Protein 6ZPP (pdb70)

Nearest PDB structures (foldseek):
  6zpp-assembly1_A  TM=1.007E+00  e=5.317E-21  Drechmeria coniospora
  8v2d-assembly1_y  TM=3.160E-01  e=5.526E+00  synthetic construct
  8fe1-assembly1_A  TM=3.479E-01  e=6.085E+00  Danio rerio

Radius of gyration: 16.47 Å; Cα contacts (8 Å, |Δi|>4): 152; chains: 1; bounding box: 37×31×48 Å

Foldseek 3Di:
DVLLVQLLVLLLVLLVLLVLLCCLQPNPVVSLVSLVVSLVSLVSNLVSLVPDDDADDPVSLNNCVSCVSLLCRLVSNLVSCVVCLLVQLVDVCSLVSVLVSVVSSLVSLLSSLCSQLVDPNNVVCNVVSVVSSVSSNVSVVSSVVSNVVSVVSD

Solvent-accessible surface area: 8496 Å² total

Sequence (154 aa):
DDDILLAINQSSLLRLVDSRAALVSSQVRHGAGSLADDSSYHELIFSLRGAVRAVDDVWRPLPKDAPRIVESLRPFQKIPASLRSALKERLDAIAERPGGCQAVDDNNRQLGLDFDRLYWEIASSSSSFSAIHETVSSQQKQFETARELTDEFSSRCLRRA

Structure (mmCIF, N/CA/C/O backbone):
data_6ZPP
#
_entry.id   6ZPP
#
_cell.length_a   44.127
_cell.length_b   31.200
_cell.length_c   59.316
_cell.angle_alpha   90.000
_cell.angle_beta   91.960
_cell.angle_gamma   90.000
#
_symmetry.space_group_name_H-M   'P 1 21 1'
#
loop_
_entity.id
_entity.type
_entity.pdbx_description
1 polymer 'virulence factor'
2 non-polymer 'CHLORIDE ION'
3 water water
#
loop_
_atom_site.group_PDB
_atom_site.id
_atom_site.type_symbol
_atom_site.label_atom_id
_atom_site.label_alt_id
_atom_site.label_comp_id
_atom_site.label_asym_id
_atom_site.label_entity_id
_atom_site.label_seq_id
_atom_site.pdbx_PDB_ins_code
_atom_site.Cartn_x
_atom_site.Cartn_y
_atom_site.Cartn_z
_atom_site.occupancy
_atom_site.B_iso_or_equiv
_atom_site.auth_seq_id
_atom_site.auth_comp_id
_atom_site.auth_asym_id
_atom_site.auth_atom_id
_atom_site.pdbx_PDB_model_num
ATOM 1 N N . ASP A 1 26 ? 22.743 -3.422 -13.054 1.00 49.22 26 ASP A N 1
ATOM 2 C CA . ASP A 1 26 ? 22.522 -4.286 -11.871 1.00 43.65 26 ASP A CA 1
ATOM 3 C C . ASP A 1 26 ? 23.700 -5.038 -11.293 1.00 45.85 26 ASP A C 1
ATOM 4 O O . ASP A 1 26 ? 23.815 -5.016 -10.082 1.00 32.40 26 ASP A O 1
ATOM 9 N N . ASP A 1 27 ? 24.556 -5.695 -12.091 1.00 46.29 27 ASP A N 1
ATOM 10 C CA A ASP A 1 27 ? 25.633 -6.475 -11.488 0.69 41.47 27 ASP A CA 1
ATOM 11 C CA B ASP A 1 27 ? 25.631 -6.479 -11.483 0.31 41.56 27 ASP A CA 1
ATOM 12 C C . ASP A 1 27 ? 26.725 -5.590 -10.895 1.00 35.27 27 ASP A C 1
ATOM 13 O O . ASP A 1 27 ? 27.318 -5.949 -9.876 1.00 27.22 27 ASP A O 1
ATOM 22 N N . ILE A 1 28 ? 27.002 -4.442 -11.517 1.00 28.85 28 ILE A N 1
ATOM 23 C CA . ILE A 1 28 ? 27.992 -3.494 -10.994 1.00 24.99 28 ILE A CA 1
ATOM 24 C C . ILE A 1 28 ? 27.542 -2.974 -9.652 1.00 22.16 28 ILE A C 1
ATOM 25 O O . ILE A 1 28 ? 28.329 -2.902 -8.699 1.00 18.72 28 ILE A O 1
ATOM 30 N N . LEU A 1 29 ? 26.285 -2.568 -9.558 1.00 24.06 29 LEU A N 1
ATOM 31 C CA . LEU A 1 29 ? 25.734 -2.026 -8.324 1.00 22.37 29 LEU A CA 1
ATOM 32 C C . LEU A 1 29 ? 25.659 -3.086 -7.246 1.00 23.82 29 LEU A C 1
ATOM 33 O O . LEU A 1 29 ? 25.998 -2.808 -6.088 1.00 20.25 29 LEU A O 1
ATOM 38 N N . LEU A 1 30 ? 25.314 -4.316 -7.604 1.00 23.09 30 LEU A N 1
ATOM 39 C CA . LEU A 1 30 ? 25.280 -5.420 -6.650 1.00 22.54 30 LEU A CA 1
ATOM 40 C C . LEU A 1 30 ? 26.659 -5.664 -6.086 1.00 19.15 30 LEU A C 1
ATOM 41 O O . LEU A 1 30 ? 26.815 -5.773 -4.860 1.00 20.85 30 LEU A O 1
ATOM 46 N N . ALA A 1 31 ? 27.673 -5.652 -6.931 1.00 19.16 31 ALA A N 1
ATOM 47 C CA . ALA A 1 31 ? 29.039 -5.881 -6.459 1.00 19.91 31 ALA A CA 1
ATOM 48 C C . ALA A 1 31 ? 29.473 -4.789 -5.504 1.00 22.08 31 ALA A C 1
ATOM 49 O O . ALA A 1 31 ? 30.110 -5.059 -4.491 1.00 19.82 31 ALA A O 1
ATOM 51 N N . ILE A 1 32 ? 29.123 -3.559 -5.798 1.00 16.10 32 ILE A N 1
ATOM 52 C CA . ILE A 1 32 ? 29.431 -2.477 -4.887 1.00 13.42 32 ILE A CA 1
ATOM 53 C C . ILE A 1 32 ? 28.753 -2.687 -3.554 1.00 11.77 32 ILE A C 1
ATOM 54 O O . ILE A 1 32 ? 29.409 -2.693 -2.495 1.00 15.07 32 ILE A O 1
ATOM 59 N N . ASN A 1 33 ? 27.451 -2.889 -3.545 1.00 15.26 33 ASN A N 1
ATOM 60 C CA . ASN A 1 33 ? 26.801 -2.931 -2.238 1.00 12.86 33 ASN A CA 1
ATOM 61 C C . ASN A 1 33 ? 27.165 -4.188 -1.481 1.00 13.71 33 ASN A C 1
ATOM 62 O O . ASN A 1 33 ? 27.239 -4.149 -0.250 1.00 13.63 33 ASN A O 1
ATOM 67 N N . GLN A 1 34 ? 27.302 -5.340 -2.159 1.00 15.01 34 GLN A N 1
ATOM 68 C CA . GLN A 1 34 ? 27.754 -6.533 -1.416 1.00 11.77 34 GLN A CA 1
ATOM 69 C C . GLN A 1 34 ? 29.126 -6.265 -0.836 1.00 14.82 34 GLN A C 1
ATOM 70 O O . GLN A 1 34 ? 29.392 -6.733 0.259 1.00 16.04 34 GLN A O 1
ATOM 76 N N . SER A 1 35 ? 30.002 -5.542 -1.549 1.00 13.94 35 SER A N 1
ATOM 77 C CA A SER A 1 35 ? 31.347 -5.299 -0.991 0.66 11.87 35 SER A CA 1
ATOM 78 C CA B SER A 1 35 ? 31.339 -5.299 -0.982 0.34 12.01 35 SER A CA 1
ATOM 79 C C . SER A 1 35 ? 31.248 -4.439 0.249 1.00 14.14 35 SER A C 1
ATOM 80 O O . SER A 1 35 ? 32.009 -4.640 1.226 1.00 14.82 35 SER A O 1
ATOM 85 N N . LEU A 1 36 ? 30.344 -3.450 0.239 1.00 13.76 36 LEU A N 1
ATOM 86 C CA A LEU A 1 36 ? 30.181 -2.600 1.420 0.94 11.73 36 LEU A CA 1
ATOM 87 C CA B LEU A 1 36 ? 30.153 -2.597 1.406 0.06 12.19 36 LEU A CA 1
ATOM 88 C C . LEU A 1 36 ? 29.565 -3.388 2.567 1.00 15.70 36 LEU A C 1
ATOM 89 O O . LEU A 1 36 ? 29.916 -3.146 3.745 1.00 14.15 36 LEU A O 1
ATOM 98 N N . ARG A 1 37 ? 28.634 -4.340 2.261 1.00 14.06 37 ARG A N 1
ATOM 99 C CA . ARG A 1 37 ? 28.103 -5.137 3.349 1.00 12.90 37 ARG A CA 1
ATOM 100 C C . ARG A 1 37 ? 29.179 -6.022 3.917 1.00 15.60 37 ARG A C 1
ATOM 101 O O . ARG A 1 37 ? 29.174 -6.259 5.130 1.00 14.77 37 ARG A O 1
ATOM 109 N N . LEU A 1 38 ? 30.130 -6.471 3.094 1.00 13.50 38 LEU A N 1
ATOM 110 C CA . LEU A 1 38 ? 31.174 -7.381 3.581 1.00 12.86 38 LEU A CA 1
ATOM 111 C C . LEU A 1 38 ? 32.066 -6.620 4.517 1.00 16.62 38 LEU A C 1
ATOM 112 O O . LEU A 1 38 ? 32.468 -7.154 5.555 1.00 15.23 38 LEU A O 1
ATOM 117 N N . VAL A 1 39 ? 32.332 -5.350 4.200 1.00 12.95 39 VAL A N 1
ATOM 118 C CA . VAL A 1 39 ? 33.109 -4.506 5.117 1.00 12.67 39 VAL A CA 1
ATOM 119 C C . VAL A 1 39 ? 32.424 -4.464 6.488 1.00 13.79 39 VAL A C 1
ATOM 120 O O . VAL A 1 39 ? 33.070 -4.645 7.526 1.00 16.53 39 VAL A O 1
ATOM 124 N N . ASP A 1 40 ? 31.114 -4.233 6.539 1.00 14.62 40 ASP A N 1
ATOM 125 C CA . ASP A 1 40 ? 30.471 -4.165 7.850 1.00 15.14 40 ASP A CA 1
ATOM 126 C C . ASP A 1 40 ? 30.563 -5.513 8.571 1.00 14.46 40 ASP A C 1
ATOM 127 O O . ASP A 1 40 ? 30.774 -5.580 9.799 1.00 17.12 40 ASP A O 1
ATOM 132 N N . SER A 1 41 ? 30.372 -6.609 7.855 1.00 16.01 41 SER A N 1
ATOM 133 C CA . SER A 1 41 ? 30.529 -7.939 8.454 1.00 16.40 41 SER A CA 1
ATOM 134 C C . SER A 1 41 ? 31.945 -8.116 9.002 1.00 19.12 41 SER A C 1
ATOM 135 O O . SER A 1 41 ? 32.142 -8.611 10.133 1.00 18.92 41 SER A O 1
ATOM 138 N N . ARG A 1 42 ? 32.952 -7.760 8.205 1.00 17.45 42 ARG A N 1
ATOM 139 C CA . ARG A 1 42 ? 34.320 -7.971 8.692 1.00 16.36 42 ARG A CA 1
ATOM 140 C C . ARG A 1 42 ? 34.627 -7.050 9.852 1.00 18.45 42 ARG A C 1
ATOM 141 O O . ARG A 1 42 ? 35.392 -7.411 10.753 1.00 17.62 42 ARG A O 1
ATOM 149 N N . ALA A 1 43 ? 34.032 -5.850 9.877 1.00 18.15 43 ALA A N 1
ATOM 150 C CA . ALA A 1 43 ? 34.237 -4.994 11.046 1.00 15.95 43 ALA A CA 1
ATOM 151 C C . ALA A 1 43 ? 33.649 -5.618 12.298 1.00 16.73 43 ALA A C 1
ATOM 152 O O . ALA A 1 43 ? 34.254 -5.544 13.375 1.00 17.93 43 ALA A O 1
ATOM 154 N N . ALA A 1 44 ? 32.478 -6.226 12.212 1.00 18.76 44 ALA A N 1
ATOM 155 C CA . ALA A 1 44 ? 31.896 -6.867 13.393 1.00 20.31 44 ALA A CA 1
ATOM 156 C C . ALA A 1 44 ? 32.752 -8.015 13.867 1.00 22.42 44 ALA A C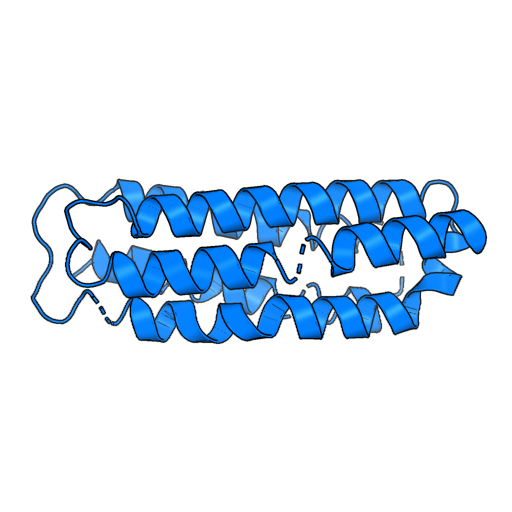 1
ATOM 157 O O . ALA A 1 44 ? 32.851 -8.269 15.065 1.00 24.55 44 ALA A O 1
ATOM 167 N N . LEU A 1 46 ? 36.007 -8.134 13.506 1.00 19.54 46 LEU A N 1
ATOM 168 C CA . LEU A 1 46 ? 37.167 -7.541 14.182 1.00 18.19 46 LEU A CA 1
ATOM 169 C C . LEU A 1 46 ? 36.815 -7.136 15.613 1.00 19.21 46 LEU A C 1
ATOM 170 O O . LEU A 1 46 ? 37.581 -7.390 16.548 1.00 21.69 46 LEU A O 1
ATOM 175 N N . VAL A 1 47 ? 35.670 -6.484 15.808 1.00 21.29 47 VAL A N 1
ATOM 176 C CA . VAL A 1 47 ? 35.296 -6.032 17.141 1.00 23.22 47 VAL A CA 1
ATOM 177 C C . VAL A 1 47 ? 35.143 -7.235 18.068 1.00 21.27 47 VAL A C 1
ATOM 178 O O . VAL A 1 47 ? 35.601 -7.238 19.227 1.00 24.86 47 VAL A O 1
ATOM 182 N N . SER A 1 48 ? 34.576 -8.316 17.544 1.00 26.03 48 SER A N 1
ATOM 183 C CA A SER A 1 48 ? 34.435 -9.537 18.325 0.41 30.89 48 SER A CA 1
ATOM 184 C CA B SER A 1 48 ? 34.432 -9.529 18.334 0.59 30.86 48 SER A CA 1
ATOM 185 C C . SER A 1 48 ? 35.796 -10.109 18.694 1.00 26.77 48 SER A C 1
ATOM 186 O O . SER A 1 48 ? 36.019 -10.526 19.843 1.00 33.02 48 SER A O 1
ATOM 191 N N . GLN A 1 49 ? 36.724 -10.118 17.741 1.00 30.76 49 GLN A N 1
ATOM 192 C CA . GLN A 1 49 ? 38.054 -10.664 17.984 1.00 28.48 49 GLN A CA 1
ATOM 193 C C . GLN A 1 49 ? 38.772 -9.873 19.063 1.00 31.22 49 GLN A C 1
ATOM 194 O O . GLN A 1 49 ? 39.417 -10.456 19.952 1.00 29.04 49 GLN A O 1
ATOM 200 N N . VAL A 1 50 ? 38.659 -8.542 19.020 1.00 25.94 50 VAL A N 1
ATOM 201 C CA . VAL A 1 50 ? 39.248 -7.709 20.062 1.00 31.51 50 VAL A CA 1
ATOM 202 C C . VAL A 1 50 ? 38.663 -8.071 21.422 1.00 25.55 50 VAL A C 1
ATOM 203 O O . VAL A 1 50 ? 39.400 -8.301 22.398 1.00 31.71 50 VAL A O 1
ATOM 207 N N . ARG A 1 51 ? 37.330 -8.148 21.506 1.00 32.49 51 ARG A N 1
ATOM 208 C CA . ARG A 1 51 ? 36.685 -8.429 22.792 1.00 43.47 51 ARG A CA 1
ATOM 209 C C . ARG A 1 51 ? 36.960 -9.849 23.272 1.00 40.99 51 ARG A C 1
ATOM 210 O O . ARG A 1 51 ? 37.337 -10.062 24.436 1.00 46.42 51 ARG A O 1
ATOM 218 N N . HIS A 1 52 ? 36.711 -10.840 22.410 1.00 47.09 52 HIS A N 1
ATOM 219 C CA . HIS A 1 52 ? 36.606 -12.240 22.822 1.00 41.41 52 HIS A CA 1
ATOM 220 C C . HIS A 1 52 ? 37.780 -13.103 22.389 1.00 41.74 52 HIS A C 1
ATOM 221 O O . HIS A 1 52 ? 37.858 -14.262 22.815 1.00 52.76 52 HIS A O 1
ATOM 228 N N . GLY A 1 53 ? 38.661 -12.600 21.530 1.00 42.32 53 GLY A N 1
ATOM 229 C CA . GLY A 1 53 ? 39.753 -13.423 21.043 1.00 46.61 53 GLY A CA 1
ATOM 230 C C . GLY A 1 53 ? 40.689 -13.814 22.175 1.00 50.14 53 GLY A C 1
ATOM 231 O O . GLY A 1 53 ? 40.898 -13.054 23.117 1.00 46.24 53 GLY A O 1
ATOM 232 N N . ALA A 1 54 ? 41.228 -15.031 22.093 1.00 56.01 54 ALA A N 1
ATOM 233 C CA . ALA A 1 54 ? 42.309 -15.449 22.982 1.00 55.91 54 ALA A CA 1
ATOM 234 C C . ALA A 1 54 ? 43.546 -14.595 22.693 1.00 46.98 54 ALA A C 1
ATOM 235 O O . ALA A 1 54 ? 43.889 -14.370 21.538 1.00 56.69 54 ALA A O 1
ATOM 237 N N . GLY A 1 59 ? 47.512 -10.948 16.348 1.00 42.54 59 GLY A N 1
ATOM 238 C CA . GLY A 1 59 ? 47.915 -12.252 15.819 1.00 60.32 59 GLY A CA 1
ATOM 239 C C . GLY A 1 59 ? 46.775 -12.869 15.017 1.00 50.89 59 GLY A C 1
ATOM 240 O O . GLY A 1 59 ? 46.627 -12.681 13.789 1.00 37.13 59 GLY A O 1
ATOM 241 N N . SER A 1 60 ? 45.919 -13.605 15.717 1.00 51.00 60 SER A N 1
ATOM 242 C CA . SER A 1 60 ? 44.566 -13.776 15.199 1.00 40.71 60 SER A CA 1
ATOM 243 C C . SER A 1 60 ? 43.872 -12.414 15.115 1.00 37.65 60 SER A C 1
ATOM 244 O O . SER A 1 60 ? 43.040 -12.159 14.216 1.00 36.77 60 SER A O 1
ATOM 247 N N . LEU A 1 61 ? 44.239 -11.515 16.024 1.00 34.30 61 LEU A N 1
ATOM 248 C CA . LEU A 1 61 ? 43.743 -10.146 15.984 1.00 30.19 61 LEU A CA 1
ATOM 249 C C . LEU A 1 61 ? 44.278 -9.407 14.773 1.00 29.51 61 LEU A C 1
ATOM 250 O O . LEU A 1 61 ? 43.518 -8.704 14.092 1.00 28.61 61 LEU A O 1
ATOM 255 N N . ALA A 1 62 ? 45.569 -9.551 14.477 1.00 24.79 62 ALA A N 1
ATOM 256 C CA . ALA A 1 62 ? 46.096 -8.853 13.316 1.00 23.21 62 ALA A CA 1
ATOM 257 C C . ALA A 1 62 ? 45.452 -9.391 12.048 1.00 21.98 62 ALA A C 1
ATOM 258 O O . ALA A 1 62 ? 45.156 -8.618 11.122 1.00 21.72 62 ALA A O 1
ATOM 260 N N . ASP A 1 63 ? 45.215 -10.706 11.999 1.00 23.98 63 ASP A N 1
ATOM 261 C CA A ASP A 1 63 ? 44.530 -11.256 10.827 0.62 22.89 63 ASP A CA 1
ATOM 262 C CA B ASP A 1 63 ? 44.490 -11.318 10.878 0.38 23.09 63 ASP A CA 1
ATOM 263 C C . ASP A 1 63 ? 43.177 -10.596 10.630 1.00 24.34 63 ASP A C 1
ATOM 264 O O . ASP A 1 63 ? 42.799 -10.281 9.487 1.00 23.04 63 ASP A O 1
ATOM 273 N N . SER A 1 64 ? 42.433 -10.354 11.712 1.00 19.00 64 SER A N 1
ATOM 274 C CA A SER A 1 64 ? 41.100 -9.787 11.547 0.39 19.71 64 SER A CA 1
ATOM 275 C CA B SER A 1 64 ? 41.104 -9.772 11.585 0.61 19.65 64 SER A CA 1
ATOM 276 C C . SER A 1 64 ? 41.176 -8.351 11.036 1.00 18.08 64 SER A C 1
ATOM 277 O O . SER A 1 64 ? 40.358 -7.949 10.222 1.00 16.59 64 SER A O 1
ATOM 282 N N . TYR A 1 65 ? 42.149 -7.576 11.471 1.00 17.14 65 TYR A N 1
ATOM 283 C CA . TYR A 1 65 ? 42.347 -6.249 10.903 1.00 13.24 65 TYR A CA 1
ATOM 284 C C . TYR A 1 65 ? 42.697 -6.368 9.441 1.00 15.38 65 TYR A 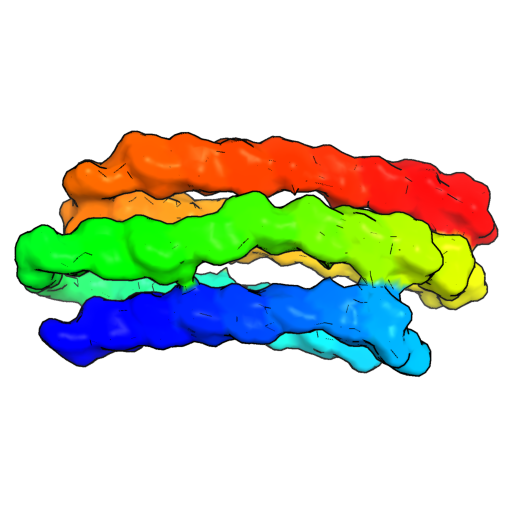C 1
ATOM 285 O O . TYR A 1 65 ? 42.154 -5.632 8.620 1.00 14.91 65 TYR A O 1
ATOM 294 N N . HIS A 1 66 ? 43.597 -7.302 9.095 1.00 19.32 66 HIS A N 1
ATOM 295 C CA . HIS A 1 66 ? 43.997 -7.450 7.688 1.00 18.09 66 HIS A CA 1
ATOM 296 C C . HIS A 1 66 ? 42.832 -7.805 6.798 1.00 19.73 66 HIS A C 1
ATOM 297 O O . HIS A 1 66 ? 42.689 -7.220 5.721 1.00 17.47 66 HIS A O 1
ATOM 304 N N . GLU A 1 67 ? 41.978 -8.734 7.237 1.00 15.79 67 GLU A N 1
ATOM 305 C CA . GLU A 1 67 ? 40.819 -9.081 6.422 1.00 16.57 67 GLU A CA 1
ATOM 306 C C . GLU A 1 67 ? 39.892 -7.880 6.257 1.00 14.47 67 GLU A C 1
ATOM 307 O O . GLU A 1 67 ? 39.259 -7.703 5.197 1.00 16.63 67 GLU A O 1
ATOM 313 N N . LEU A 1 68 ? 39.709 -7.076 7.297 1.00 14.04 68 LEU A N 1
ATOM 314 C CA . LEU A 1 68 ? 38.888 -5.873 7.129 1.00 11.39 68 LEU A CA 1
ATOM 315 C C . LEU A 1 68 ? 39.536 -4.951 6.110 1.00 12.55 68 LEU A C 1
ATOM 316 O O . LEU A 1 68 ? 38.859 -4.414 5.220 1.00 13.26 68 LEU A O 1
ATOM 321 N N . ILE A 1 69 ? 40.854 -4.728 6.223 1.00 15.16 69 ILE A N 1
ATOM 322 C CA . ILE A 1 69 ? 41.568 -3.886 5.272 1.00 16.23 69 ILE A CA 1
ATOM 323 C C . ILE A 1 69 ? 41.335 -4.367 3.841 1.00 14.30 69 ILE A C 1
ATOM 324 O O . ILE A 1 69 ? 41.112 -3.539 2.931 1.00 13.27 69 ILE A O 1
ATOM 329 N N . PHE A 1 70 ? 41.443 -5.692 3.606 1.00 13.34 70 PHE A N 1
ATOM 330 C CA . PHE A 1 70 ? 41.294 -6.156 2.230 1.00 12.44 70 PHE A CA 1
ATOM 331 C C . PHE A 1 70 ? 39.848 -6.168 1.806 1.00 14.02 70 PHE A C 1
ATOM 332 O O . PHE A 1 70 ? 39.644 -6.029 0.598 1.00 14.10 70 PHE A O 1
ATOM 340 N N . SER A 1 71 ? 38.873 -6.212 2.726 1.00 12.43 71 SER A N 1
ATOM 341 C CA . SER A 1 71 ? 37.500 -5.995 2.265 1.00 10.77 71 SER A CA 1
ATOM 342 C C . SER A 1 71 ? 37.322 -4.564 1.820 1.00 13.50 71 SER A C 1
ATOM 343 O O . SER A 1 71 ? 36.578 -4.301 0.844 1.00 12.46 71 SER A O 1
ATOM 346 N N . LEU A 1 72 ? 37.940 -3.607 2.501 1.00 14.26 72 LEU A N 1
ATOM 347 C CA . LEU A 1 72 ? 37.860 -2.206 2.059 1.00 10.99 72 LEU A CA 1
ATOM 348 C C . LEU A 1 72 ? 38.467 -2.068 0.669 1.00 11.93 72 LEU A C 1
ATOM 349 O O . LEU A 1 72 ? 37.907 -1.361 -0.203 1.00 14.25 72 LEU A O 1
ATOM 354 N N . ARG A 1 73 ? 39.634 -2.683 0.437 1.00 14.05 73 ARG A N 1
ATOM 355 C CA . ARG A 1 73 ? 40.281 -2.613 -0.855 1.00 12.76 73 ARG A CA 1
ATOM 356 C C . ARG A 1 73 ? 39.424 -3.224 -1.928 1.00 15.52 73 ARG A C 1
ATOM 357 O O . ARG A 1 73 ? 39.405 -2.726 -3.053 1.00 14.72 73 ARG A O 1
ATOM 365 N N . GLY A 1 74 ? 38.703 -4.298 -1.612 1.00 13.31 74 GLY A N 1
ATOM 366 C CA . GLY A 1 74 ? 37.865 -4.910 -2.643 1.00 11.86 74 GLY A CA 1
ATOM 367 C C . GLY A 1 74 ? 36.679 -4.000 -2.929 1.00 15.12 74 GLY A C 1
ATOM 368 O O . GLY A 1 74 ? 36.215 -3.971 -4.069 1.00 15.80 74 GLY A O 1
ATOM 369 N N . ALA A 1 75 ? 36.185 -3.274 -1.932 1.00 15.18 75 ALA A N 1
ATOM 370 C CA . ALA A 1 75 ? 35.096 -2.308 -2.194 1.00 10.93 75 ALA A CA 1
ATOM 371 C C . ALA A 1 75 ? 35.561 -1.174 -3.081 1.00 14.02 75 ALA A C 1
ATOM 372 O O . ALA A 1 75 ? 34.839 -0.715 -3.982 1.00 15.83 75 ALA A O 1
ATOM 374 N N . VAL A 1 76 ? 36.791 -0.685 -2.878 1.00 14.33 76 VAL A N 1
ATOM 375 C CA . VAL A 1 76 ? 37.357 0.333 -3.759 1.00 12.56 76 VAL A CA 1
ATOM 376 C C . VAL A 1 76 ? 37.372 -0.174 -5.191 1.00 12.58 76 VAL A C 1
ATOM 377 O O . VAL A 1 76 ? 37.050 0.573 -6.113 1.00 15.59 76 VAL A O 1
ATOM 381 N N . ARG A 1 77 ? 37.802 -1.437 -5.394 1.00 16.59 77 ARG A N 1
ATOM 382 C CA . ARG A 1 77 ? 37.873 -2.011 -6.738 1.00 18.97 77 ARG A CA 1
ATOM 383 C C . ARG A 1 77 ? 36.496 -2.040 -7.343 1.00 18.54 77 ARG A C 1
ATOM 384 O O . ARG A 1 77 ? 36.334 -1.699 -8.522 1.00 20.30 77 ARG A O 1
ATOM 392 N N . ALA A 1 78 ? 35.486 -2.340 -6.530 1.00 16.32 78 ALA A N 1
ATOM 393 C CA . ALA A 1 78 ? 34.137 -2.469 -7.098 1.00 16.15 78 ALA A CA 1
ATOM 394 C C . ALA A 1 78 ? 33.596 -1.096 -7.480 1.00 15.30 78 ALA A C 1
ATOM 395 O O . ALA A 1 78 ? 32.971 -0.924 -8.552 1.00 16.41 78 ALA A O 1
ATOM 397 N N . VAL A 1 79 ? 33.828 -0.095 -6.648 1.00 13.58 79 VAL A N 1
ATOM 398 C CA . VAL A 1 79 ? 33.446 1.278 -6.986 1.00 14.05 79 VAL A CA 1
ATOM 399 C C . VAL A 1 79 ? 34.137 1.706 -8.265 1.00 16.45 79 VAL A C 1
ATOM 400 O O . VAL A 1 79 ? 33.565 2.406 -9.105 1.00 21.03 79 VAL A O 1
ATOM 404 N N . ASP A 1 80 ? 35.412 1.351 -8.417 1.00 17.44 80 ASP A N 1
ATOM 405 C CA . ASP A 1 80 ? 36.153 1.821 -9.566 1.00 20.25 80 ASP A CA 1
ATOM 406 C C . ASP A 1 80 ? 35.746 1.102 -10.817 1.00 22.42 80 ASP A C 1
ATOM 407 O O . ASP A 1 80 ? 36.131 1.541 -11.898 1.00 29.29 80 ASP A O 1
ATOM 412 N N . ASP A 1 81 ? 34.957 0.040 -10.703 1.00 21.80 81 ASP A N 1
ATOM 413 C CA . ASP A 1 81 ? 34.577 -0.732 -11.885 1.00 24.32 81 ASP A CA 1
ATOM 414 C C . ASP A 1 81 ? 33.398 -0.108 -12.590 1.00 23.95 81 ASP A C 1
ATOM 415 O O . ASP A 1 81 ? 33.017 -0.580 -13.669 1.00 33.69 81 ASP A O 1
ATOM 420 N N . VAL A 1 82 ? 32.800 0.937 -12.036 1.00 23.55 82 VAL A N 1
ATOM 421 C CA . VAL A 1 82 ? 31.729 1.615 -12.773 1.00 24.83 82 VAL A CA 1
ATOM 422 C C . VAL A 1 82 ? 32.261 2.182 -14.082 1.00 44.36 82 VAL A C 1
ATOM 423 O O . VAL A 1 82 ? 33.256 2.922 -14.104 1.00 51.26 82 VAL A O 1
ATOM 427 N N . TRP A 1 83 ? 31.595 1.830 -15.191 1.00 54.82 83 TRP A N 1
ATOM 428 C CA . TRP A 1 83 ? 32.015 2.217 -16.534 1.00 56.97 83 TRP A CA 1
ATOM 429 C C . TRP A 1 83 ? 30.860 2.761 -17.369 1.00 57.15 83 TRP A C 1
ATOM 430 O O . TRP A 1 83 ? 31.023 2.955 -18.581 1.00 59.77 83 TRP A O 1
ATOM 441 N N . ARG A 1 84 ? 29.711 3.015 -16.750 1.00 53.98 84 ARG A N 1
ATOM 442 C CA . ARG A 1 84 ? 28.418 3.201 -17.388 1.00 59.91 84 ARG A CA 1
ATOM 443 C C . ARG A 1 84 ? 27.482 3.765 -16.333 1.00 55.68 84 ARG A C 1
ATOM 444 O O . ARG A 1 84 ? 27.568 3.341 -15.180 1.00 53.52 84 ARG A O 1
ATOM 452 N N . PRO A 1 85 ? 26.596 4.706 -16.654 1.00 50.17 85 PRO A N 1
ATOM 453 C CA . PRO A 1 85 ? 25.723 5.270 -15.615 1.00 49.64 85 PRO A CA 1
ATOM 454 C C . PRO A 1 85 ? 24.904 4.192 -14.918 1.00 47.33 85 PRO A C 1
ATOM 455 O O . PRO A 1 85 ? 24.518 3.182 -15.513 1.00 52.33 85 PRO A O 1
ATOM 459 N N . LEU A 1 86 ? 24.688 4.391 -13.661 1.00 45.24 86 LEU A N 1
ATOM 460 C CA . LEU A 1 86 ? 23.910 3.449 -12.882 1.00 44.65 86 LEU A CA 1
ATOM 461 C C . LEU A 1 86 ? 22.466 3.933 -12.779 1.00 46.38 86 LEU A C 1
ATOM 462 O O . LEU A 1 86 ? 22.172 5.098 -13.044 1.00 44.00 86 LEU A O 1
ATOM 467 N N . PRO A 1 87 ? 21.521 3.079 -12.401 1.00 42.61 87 PRO A N 1
ATOM 468 C CA . PRO A 1 87 ? 20.119 3.524 -12.346 1.00 41.38 87 PRO A CA 1
ATOM 469 C C . PRO A 1 87 ? 19.932 4.526 -11.225 1.00 42.59 87 PRO A C 1
ATOM 470 O O . PRO A 1 87 ? 20.767 4.646 -10.324 1.00 35.40 87 PRO A O 1
ATOM 474 N N . LYS A 1 88 ? 18.785 5.195 -11.252 1.00 41.27 88 LYS A N 1
ATOM 475 C CA . LYS A 1 88 ? 18.451 6.292 -10.347 1.00 53.17 88 LYS A CA 1
ATOM 476 C C . LYS A 1 88 ? 18.291 5.852 -8.908 1.00 40.52 88 LYS A C 1
ATOM 477 O O . LYS A 1 88 ? 18.231 6.709 -8.029 1.00 46.31 88 LYS A O 1
ATOM 483 N N . ASP A 1 89 ? 18.215 4.558 -8.618 1.00 38.46 89 ASP A N 1
ATOM 484 C CA . ASP A 1 89 ? 18.124 4.165 -7.226 1.00 36.38 89 ASP A CA 1
ATOM 485 C C . ASP A 1 89 ? 19.493 3.863 -6.651 1.00 31.52 89 ASP A C 1
ATOM 486 O O . ASP A 1 89 ? 19.585 3.550 -5.456 1.00 29.37 89 ASP A O 1
ATOM 491 N N . ALA A 1 90 ? 20.547 3.926 -7.468 1.00 29.91 90 ALA A N 1
ATOM 492 C CA . ALA A 1 90 ? 21.867 3.560 -6.927 1.00 25.48 90 ALA A CA 1
ATOM 493 C C . ALA A 1 90 ? 22.301 4.441 -5.782 1.00 26.31 90 ALA A C 1
ATOM 494 O O . ALA A 1 90 ? 22.829 3.895 -4.786 1.00 24.45 90 ALA A O 1
ATOM 496 N N . PRO A 1 91 ? 22.199 5.759 -5.852 1.00 26.85 91 PRO A N 1
ATOM 497 C CA . PRO A 1 91 ? 22.792 6.528 -4.754 1.00 28.86 91 PRO A CA 1
ATOM 498 C C . PRO A 1 91 ? 22.062 6.286 -3.448 1.00 31.41 91 PRO A C 1
ATOM 499 O O . PRO A 1 91 ? 22.723 6.141 -2.418 1.00 27.64 91 PRO A O 1
ATOM 511 N N . ARG A 1 93 ? 20.700 3.391 -2.481 1.00 23.00 93 ARG A N 1
ATOM 512 C CA . ARG A 1 93 ? 21.111 2.073 -2.026 1.00 19.37 93 ARG A CA 1
ATOM 513 C C . ARG A 1 93 ? 22.522 2.153 -1.472 1.00 19.38 93 ARG A C 1
ATOM 514 O O . ARG A 1 93 ? 22.826 1.446 -0.488 1.00 15.74 93 ARG A O 1
ATOM 522 N N . ILE A 1 94 ? 23.383 2.946 -2.117 1.00 14.73 94 ILE A N 1
ATOM 523 C CA . ILE A 1 94 ? 24.762 3.104 -1.597 1.00 14.05 94 ILE A CA 1
ATOM 524 C C . ILE A 1 94 ? 24.707 3.759 -0.221 1.00 17.19 94 ILE A C 1
ATOM 525 O O . ILE A 1 94 ? 25.440 3.357 0.697 1.00 13.89 94 ILE A O 1
ATOM 530 N N . VAL A 1 95 ? 23.908 4.826 -0.067 1.00 13.65 95 VAL A N 1
ATOM 531 C CA . VAL A 1 95 ? 23.773 5.497 1.237 1.00 12.26 95 VAL A CA 1
ATOM 532 C C . VAL A 1 95 ? 23.348 4.514 2.303 1.00 14.97 95 VAL A C 1
ATOM 533 O O . VAL A 1 95 ? 23.931 4.486 3.402 1.00 15.21 95 VAL A O 1
ATOM 537 N N . GLU A 1 96 ? 22.344 3.683 2.028 1.00 15.28 96 GLU A N 1
ATOM 538 C CA . GLU A 1 96 ? 21.930 2.664 2.991 1.00 14.16 96 GLU A CA 1
ATOM 539 C C . GLU A 1 96 ? 23.078 1.714 3.341 1.00 14.75 96 GLU A C 1
ATOM 540 O O . GLU A 1 96 ? 23.237 1.350 4.508 1.00 15.03 96 GLU A O 1
ATOM 546 N N . 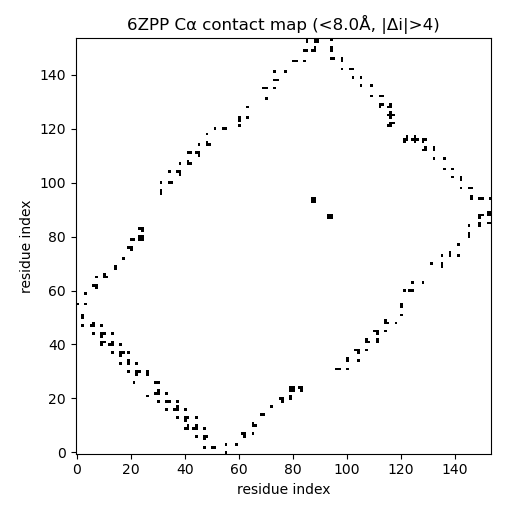SER A 1 97 ? 23.875 1.282 2.373 1.00 12.97 97 SER A N 1
ATOM 547 C CA . SER A 1 97 ? 25.001 0.347 2.652 1.00 13.89 97 SER A CA 1
ATOM 548 C C . SER A 1 97 ? 26.140 1.030 3.383 1.00 13.89 97 SER A C 1
ATOM 549 O O . SER A 1 97 ? 26.861 0.328 4.116 1.00 16.44 97 SER A O 1
ATOM 552 N N . LEU A 1 98 ? 26.255 2.345 3.236 1.00 13.65 98 LEU A N 1
ATOM 553 C CA . LEU A 1 98 ? 27.320 3.073 3.964 1.00 13.22 98 LEU A CA 1
ATOM 554 C C . LEU A 1 98 ? 26.903 3.366 5.410 1.00 17.70 98 LEU A C 1
ATOM 555 O O . LEU A 1 98 ? 27.758 3.588 6.290 1.00 16.05 98 LEU A O 1
ATOM 560 N N . ARG A 1 99 ? 25.618 3.370 5.731 1.00 17.49 99 ARG A N 1
ATOM 561 C CA . ARG A 1 99 ? 25.149 3.870 7.014 1.00 15.35 99 ARG A CA 1
ATOM 562 C C . ARG A 1 99 ? 25.775 3.141 8.194 1.00 20.39 99 ARG A C 1
ATOM 563 O O . ARG A 1 99 ? 26.120 3.810 9.191 1.00 17.91 99 ARG A O 1
ATOM 571 N N . PRO A 1 100 ? 25.945 1.820 8.161 1.00 17.26 100 PRO A N 1
ATOM 572 C CA . PRO A 1 100 ? 26.457 1.116 9.337 1.00 17.22 100 PRO A CA 1
ATOM 573 C C . PRO A 1 100 ? 27.888 1.483 9.641 1.00 16.45 100 PRO A C 1
ATOM 574 O O . PRO A 1 100 ? 28.341 1.259 10.762 1.00 18.29 100 PRO A O 1
ATOM 578 N N . PHE A 1 101 ? 28.608 2.013 8.667 1.00 15.33 101 PHE A N 1
ATOM 579 C CA . PHE A 1 101 ? 30.010 2.360 8.886 1.00 13.47 101 PHE A CA 1
ATOM 580 C C . PHE A 1 101 ? 30.100 3.390 9.970 1.00 18.69 101 PHE A C 1
ATOM 581 O O . PHE A 1 101 ? 31.092 3.436 10.707 1.00 17.69 101 PHE A O 1
ATOM 589 N N . GLN A 1 102 ? 29.116 4.266 10.096 1.00 17.27 102 GLN A N 1
ATOM 590 C CA . GLN A 1 102 ? 29.251 5.348 11.073 1.00 18.20 102 GLN A CA 1
ATOM 591 C C . GLN A 1 102 ? 29.408 4.852 12.490 1.00 23.82 102 GLN A C 1
ATOM 592 O O . GLN A 1 102 ? 30.012 5.544 13.300 1.00 26.36 102 GLN A O 1
ATOM 598 N N . LYS A 1 103 ? 28.958 3.647 12.775 1.00 22.53 103 LYS A N 1
ATOM 599 C CA . LYS A 1 103 ? 28.969 3.077 14.118 1.00 22.45 103 LYS A CA 1
ATOM 600 C C . LYS A 1 103 ? 30.257 2.318 14.373 1.00 18.87 103 LYS A C 1
ATOM 601 O O . LYS A 1 103 ? 30.577 2.019 15.536 1.00 19.94 103 LYS A O 1
ATOM 607 N N . ILE A 1 104 ? 31.066 2.070 13.337 1.00 15.41 104 ILE A N 1
ATOM 608 C CA . ILE A 1 104 ? 32.296 1.256 13.528 1.00 17.02 104 ILE A CA 1
ATOM 609 C C . ILE A 1 104 ? 33.308 1.872 14.483 1.00 16.58 104 ILE A C 1
ATOM 610 O O . ILE A 1 104 ? 33.772 1.157 15.379 1.00 17.40 104 ILE A O 1
ATOM 615 N N . PRO A 1 105 ? 33.699 3.122 14.353 1.00 16.02 105 PRO A N 1
ATOM 616 C CA . PRO A 1 105 ? 34.725 3.631 15.283 1.00 16.52 105 PRO A CA 1
ATOM 617 C C . PRO A 1 105 ? 34.305 3.467 16.727 1.00 22.30 105 PRO A C 1
ATOM 618 O O . PRO A 1 105 ? 35.150 3.098 17.552 1.00 21.28 105 PRO A O 1
ATOM 622 N N . ALA A 1 106 ? 33.043 3.763 17.084 1.00 21.28 106 ALA A N 1
ATOM 623 C CA . ALA A 1 106 ? 32.707 3.670 18.507 1.00 23.50 106 ALA A CA 1
ATOM 624 C C . ALA A 1 106 ? 32.754 2.223 18.983 1.00 23.25 106 ALA A C 1
ATOM 625 O O . ALA A 1 106 ? 33.127 1.964 20.137 1.00 25.70 106 ALA A O 1
ATOM 627 N N . SER A 1 107 ? 32.341 1.273 18.131 1.00 21.08 107 SER A N 1
ATOM 628 C CA . SER A 1 107 ? 32.363 -0.131 18.541 1.00 24.14 107 SER A CA 1
ATOM 629 C C . SER A 1 107 ? 33.787 -0.615 18.735 1.00 19.98 107 SER A C 1
ATOM 630 O O . SER A 1 107 ? 34.073 -1.301 19.720 1.00 23.48 107 SER A O 1
ATOM 633 N N . LEU A 1 108 ? 34.679 -0.265 17.828 1.00 21.20 108 LEU A N 1
ATOM 634 C CA . LEU A 1 108 ? 36.084 -0.638 17.930 1.00 17.37 108 LEU A CA 1
ATOM 635 C C . LEU A 1 108 ? 36.735 0.044 19.131 1.00 18.47 108 LEU A C 1
ATOM 636 O O . LEU A 1 108 ? 37.494 -0.595 19.862 1.00 19.65 108 LEU A O 1
ATOM 641 N N . ARG A 1 109 ? 36.473 1.338 19.315 1.00 20.03 109 ARG A N 1
ATOM 642 C CA . ARG A 1 109 ? 36.994 2.052 20.488 1.00 22.84 109 ARG A CA 1
ATOM 643 C C . ARG A 1 109 ? 36.618 1.355 21.777 1.00 27.29 109 ARG A C 1
ATOM 644 O O . ARG A 1 109 ? 37.463 1.167 22.671 1.00 25.85 109 ARG A O 1
ATOM 652 N N . SER A 1 110 ? 35.339 1.015 21.915 1.00 24.46 110 SER A N 1
ATOM 653 C CA . SER A 1 110 ? 34.849 0.377 23.128 1.00 26.22 110 SER A CA 1
ATOM 654 C C . SER A 1 110 ? 35.551 -0.949 23.380 1.00 25.47 110 SER A C 1
ATOM 655 O O . SER A 1 110 ? 35.943 -1.262 24.519 1.00 27.36 110 SER A O 1
ATOM 658 N N . ALA A 1 111 ? 35.672 -1.774 22.358 1.00 23.96 111 ALA A N 1
ATOM 659 C CA . ALA A 1 111 ? 36.343 -3.064 22.485 1.00 25.60 111 ALA A CA 1
ATOM 660 C C . ALA A 1 111 ? 37.808 -2.897 22.852 1.00 23.08 111 ALA A C 1
ATOM 661 O O . ALA A 1 111 ? 38.326 -3.590 23.752 1.00 24.42 111 ALA A O 1
ATOM 663 N N . LEU A 1 112 ? 38.485 -1.965 22.208 1.00 22.56 112 LEU A N 1
ATOM 664 C CA . LEU A 1 112 ? 39.910 -1.767 22.472 1.00 25.95 112 LEU A CA 1
ATOM 665 C C . LEU A 1 112 ? 40.138 -1.289 23.904 1.00 26.73 112 LEU A C 1
ATOM 666 O O . LEU A 1 112 ? 41.151 -1.655 24.527 1.00 27.52 112 LEU A O 1
ATOM 671 N N . LYS A 1 113 ? 39.238 -0.444 24.436 1.00 27.80 113 LYS A N 1
ATOM 672 C CA . LYS A 1 113 ? 39.338 -0.016 25.822 1.00 30.68 113 LYS A CA 1
ATOM 673 C C . LYS A 1 113 ? 39.267 -1.208 26.759 1.00 31.56 113 LYS A C 1
ATOM 674 O O . LYS A 1 113 ? 40.025 -1.273 27.737 1.00 33.43 113 LYS A O 1
ATOM 680 N N . GLU A 1 114 ? 38.412 -2.186 26.466 1.00 40.27 114 GLU A N 1
ATOM 681 C CA . GLU A 1 114 ? 38.336 -3.351 27.339 1.00 41.86 114 GLU A CA 1
ATOM 682 C C . GLU A 1 114 ? 39.625 -4.147 27.367 1.00 40.96 114 GLU A C 1
ATOM 683 O O . GLU A 1 114 ? 40.039 -4.612 28.435 1.00 41.94 114 GLU A O 1
ATOM 689 N N . ARG A 1 115 ? 40.249 -4.371 26.224 1.00 39.57 115 ARG A N 1
ATOM 690 C CA . ARG A 1 115 ? 41.420 -5.229 26.134 1.00 39.15 115 ARG A CA 1
ATOM 691 C C . ARG A 1 115 ? 42.716 -4.462 26.214 1.00 37.85 115 ARG A C 1
ATOM 692 O O . ARG A 1 115 ? 43.768 -5.072 26.048 1.00 37.64 115 ARG A O 1
ATOM 700 N N . LEU A 1 116 ? 42.6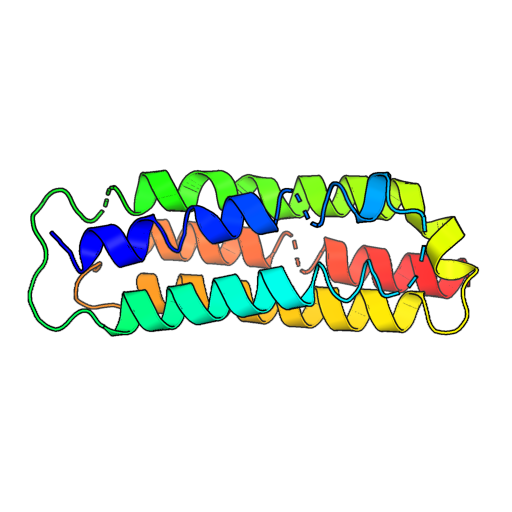70 -3.146 26.416 1.00 37.27 116 LEU A N 1
ATOM 701 C CA . LEU A 1 116 ? 43.907 -2.370 26.379 1.00 36.40 116 LEU A CA 1
ATOM 702 C C . LEU A 1 116 ? 44.971 -2.950 27.292 1.00 36.73 116 LEU A C 1
ATOM 703 O O . LEU A 1 116 ? 46.115 -3.109 26.870 1.00 36.40 116 LEU A O 1
ATOM 708 N N . ASP A 1 117 ? 44.632 -3.256 28.540 1.00 37.78 117 ASP A N 1
ATOM 709 C CA . ASP A 1 117 ? 45.746 -3.561 29.421 1.00 38.20 117 ASP A CA 1
ATOM 710 C C . ASP A 1 117 ? 46.357 -4.904 29.014 1.00 48.22 117 ASP A C 1
ATOM 711 O O . ASP A 1 117 ? 47.583 -5.105 29.096 1.00 38.32 117 ASP A O 1
ATOM 716 N N . ALA A 1 118 ? 45.510 -5.842 28.588 1.00 38.92 118 ALA A N 1
ATOM 717 C CA . ALA A 1 118 ? 45.998 -7.133 28.119 1.00 43.32 118 ALA A CA 1
ATOM 718 C C . ALA A 1 118 ? 46.844 -6.990 26.858 1.00 38.44 118 ALA A C 1
ATOM 719 O O . ALA A 1 118 ? 47.849 -7.695 26.687 1.00 47.13 118 ALA A O 1
ATOM 721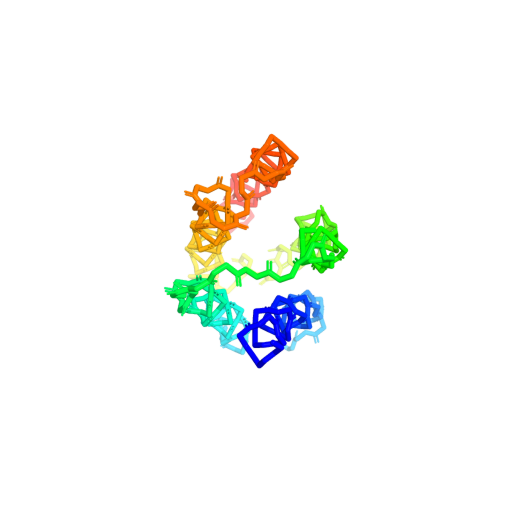 N N . ILE A 1 119 ? 46.458 -6.090 25.953 1.00 34.20 119 ILE A N 1
ATOM 722 C CA . ILE A 1 119 ? 47.258 -5.873 24.760 1.00 34.44 119 ILE A CA 1
ATOM 723 C C . ILE A 1 119 ? 48.605 -5.276 25.131 1.00 38.99 119 ILE A C 1
ATOM 724 O O . ILE A 1 119 ? 49.647 -5.680 24.592 1.00 39.89 119 ILE A O 1
ATOM 729 N N . ALA A 1 120 ? 48.618 -4.333 26.084 1.00 34.42 120 ALA A N 1
ATOM 730 C CA . ALA A 1 120 ? 49.870 -3.678 26.460 1.00 34.85 120 ALA A CA 1
ATOM 731 C C . ALA A 1 120 ? 50.852 -4.655 27.068 1.00 43.19 120 ALA A C 1
ATOM 732 O O . ALA A 1 120 ? 52.061 -4.449 26.971 1.00 45.00 120 ALA A O 1
ATOM 734 N N . GLU A 1 121 ? 50.343 -5.731 27.665 1.00 38.88 121 GLU A N 1
ATOM 735 C CA . GLU A 1 121 ? 51.162 -6.745 28.331 1.00 43.18 121 GLU A CA 1
ATOM 736 C C . GLU A 1 121 ? 51.980 -7.575 27.344 1.00 46.98 121 GLU A C 1
ATOM 737 O O . GLU A 1 121 ? 52.987 -8.171 27.742 1.00 51.04 121 GLU A O 1
ATOM 743 N N . ARG A 1 122 ? 51.528 -7.667 26.084 1.00 46.20 122 ARG A N 1
ATOM 744 C CA . ARG A 1 122 ? 52.174 -8.469 25.055 1.00 49.90 122 ARG A CA 1
ATOM 745 C C . ARG A 1 122 ? 53.275 -7.657 24.383 1.00 50.83 122 ARG A C 1
ATOM 746 O O . ARG A 1 122 ? 53.014 -6.532 23.944 1.00 47.98 122 ARG A O 1
ATOM 754 N N . PRO A 1 123 ? 54.517 -8.141 24.340 1.00 55.08 123 PRO A N 1
ATOM 755 C CA . PRO A 1 123 ? 55.571 -7.408 23.632 1.00 56.63 123 PRO A CA 1
ATOM 756 C C . PRO A 1 123 ? 55.172 -7.041 22.215 1.00 55.62 123 PRO A C 1
ATOM 757 O O . PRO A 1 123 ? 54.688 -7.878 21.452 1.00 57.03 123 PRO A O 1
ATOM 761 N N . GLY A 1 124 ? 55.382 -5.775 21.860 1.00 47.05 124 GLY A N 1
ATOM 762 C CA . GLY A 1 124 ? 54.937 -5.292 20.566 1.00 40.06 124 GLY A CA 1
ATOM 763 C C . GLY A 1 124 ? 53.437 -5.232 20.372 1.00 35.26 124 GLY A C 1
ATOM 764 O O . GLY A 1 124 ? 52.987 -4.973 19.259 1.00 32.30 124 GLY A O 1
ATOM 765 N N . GLY A 1 125 ? 52.641 -5.440 21.421 1.00 35.63 125 GLY A N 1
ATOM 766 C CA . GLY A 1 125 ? 51.201 -5.404 21.246 1.00 29.56 125 GLY A CA 1
ATOM 767 C C . GLY A 1 125 ? 50.680 -4.015 20.919 1.00 27.57 125 GLY A C 1
ATOM 768 O O . GLY A 1 125 ? 49.892 -3.841 19.976 1.00 25.01 125 GLY A O 1
ATOM 769 N N . CYS A 1 126 ? 51.112 -2.995 21.675 1.00 33.56 126 CYS A N 1
ATOM 770 C CA . CYS A 1 126 ? 50.599 -1.652 21.415 1.00 31.91 126 CYS A CA 1
ATOM 771 C C . CYS A 1 126 ? 50.927 -1.227 20.010 1.00 27.80 126 CYS A C 1
ATOM 772 O O . CYS A 1 126 ? 50.057 -0.721 19.271 1.00 25.54 126 CYS A O 1
ATOM 775 N N . GLN A 1 127 ? 52.163 -1.473 19.592 1.00 30.49 127 GLN A N 1
ATOM 776 C CA . GLN A 1 127 ? 52.609 -0.996 18.286 1.00 28.52 127 GLN A CA 1
ATOM 777 C C . GLN A 1 127 ? 51.902 -1.734 17.163 1.00 27.09 127 GLN A C 1
ATOM 778 O O . GLN A 1 127 ? 51.587 -1.130 16.138 1.00 24.19 127 GLN A O 1
ATOM 784 N N . ALA A 1 128 ? 51.604 -3.024 17.324 1.00 24.41 128 ALA A N 1
ATOM 785 C CA . ALA A 1 128 ? 50.877 -3.715 16.259 1.00 23.79 128 ALA A CA 1
ATOM 786 C C . ALA A 1 128 ? 49.437 -3.223 16.127 1.00 23.44 128 ALA A C 1
ATOM 787 O O . ALA A 1 128 ? 48.925 -3.057 15.008 1.00 25.51 128 ALA A O 1
ATOM 789 N N . VAL A 1 129 ? 48.749 -3.002 17.237 1.00 22.45 129 VAL A N 1
ATOM 790 C CA . VAL A 1 129 ? 47.401 -2.457 17.177 1.00 20.55 129 VAL A CA 1
ATOM 791 C C . VAL A 1 129 ? 47.416 -1.048 16.585 1.00 18.61 129 VAL A C 1
ATOM 792 O O . VAL A 1 129 ? 46.552 -0.685 15.786 1.00 18.83 129 VAL A O 1
ATOM 796 N N . ASP A 1 130 ? 48.374 -0.219 17.006 1.00 19.96 130 ASP A N 1
ATOM 797 C CA . ASP A 1 130 ? 48.484 1.143 16.520 1.00 20.38 130 ASP A CA 1
ATOM 798 C C . ASP A 1 130 ? 48.662 1.138 15.011 1.00 22.87 130 ASP A C 1
ATOM 799 O O . ASP A 1 130 ? 48.038 1.920 14.302 1.00 18.28 130 ASP A O 1
ATOM 804 N N . ASP A 1 131 ? 49.536 0.273 14.505 1.00 21.61 131 ASP A N 1
ATOM 805 C CA . ASP A 1 131 ? 49.804 0.248 13.070 1.00 19.60 131 ASP A CA 1
ATOM 806 C C . ASP A 1 131 ? 48.559 -0.160 12.317 1.00 16.84 131 ASP A C 1
ATOM 807 O O . ASP A 1 131 ? 48.288 0.370 11.234 1.00 17.53 131 ASP A O 1
ATOM 812 N N . ASN A 1 132 ? 47.844 -1.144 12.841 1.00 16.66 132 ASN A N 1
ATOM 813 C CA . ASN A 1 132 ? 46.623 -1.589 12.178 1.00 14.95 132 ASN A CA 1
ATOM 814 C C . ASN A 1 132 ? 45.544 -0.529 12.282 1.00 16.76 132 ASN A C 1
ATOM 815 O O . ASN A 1 132 ? 44.833 -0.268 11.288 1.00 17.38 132 ASN A O 1
ATOM 820 N N . ASN A 1 133 ? 45.396 0.138 13.435 1.00 13.58 133 ASN A N 1
ATOM 821 C CA . ASN A 1 133 ? 44.383 1.197 13.500 1.00 13.39 133 ASN A CA 1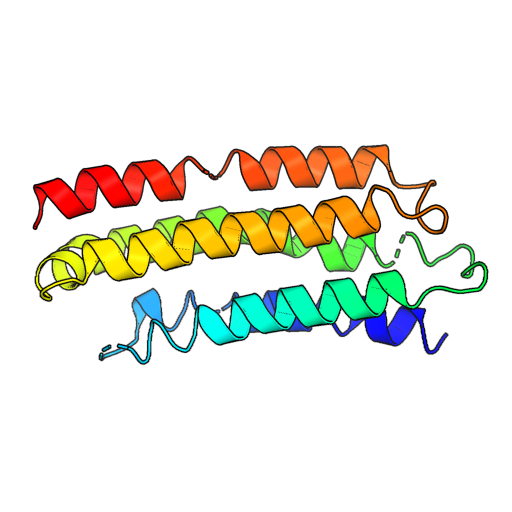
ATOM 822 C C . ASN A 1 133 ? 44.683 2.270 12.474 1.00 17.56 133 ASN A C 1
ATOM 823 O O . ASN A 1 133 ? 43.774 2.773 11.806 1.00 17.49 133 ASN A O 1
ATOM 828 N N . ARG A 1 134 ? 45.939 2.666 12.342 1.00 14.99 134 ARG A N 1
ATOM 829 C CA . ARG A 1 134 ? 46.290 3.726 11.406 1.00 17.41 134 ARG A CA 1
ATOM 830 C C . ARG A 1 134 ? 45.960 3.285 9.999 1.00 21.14 134 ARG A C 1
ATOM 831 O O . ARG A 1 134 ? 45.343 4.030 9.219 1.00 16.87 134 ARG A O 1
ATOM 839 N N . GLN A 1 135 ? 46.359 2.075 9.640 1.00 14.50 135 GLN A N 1
ATOM 840 C CA . GLN A 1 135 ? 46.081 1.648 8.271 1.00 14.72 135 GLN A CA 1
ATOM 841 C C . GLN A 1 135 ? 44.588 1.548 8.045 1.00 15.89 135 GLN A C 1
ATOM 842 O O . GLN A 1 135 ? 44.108 1.824 6.925 1.00 14.88 135 GLN A O 1
ATOM 848 N N . LEU A 1 136 ? 43.847 1.080 9.040 1.00 14.16 136 LEU A N 1
ATOM 849 C CA . LEU A 1 136 ? 42.413 0.874 8.812 1.00 11.01 136 LEU A CA 1
ATOM 850 C C . LEU A 1 136 ? 41.758 2.213 8.535 1.00 15.98 136 LEU A C 1
ATOM 851 O O . LEU A 1 136 ? 40.915 2.322 7.621 1.00 15.59 136 LEU A O 1
ATOM 856 N N . GLY A 1 137 ? 42.171 3.269 9.227 1.00 14.17 137 GLY A N 1
ATOM 857 C CA . GLY A 1 137 ? 41.622 4.595 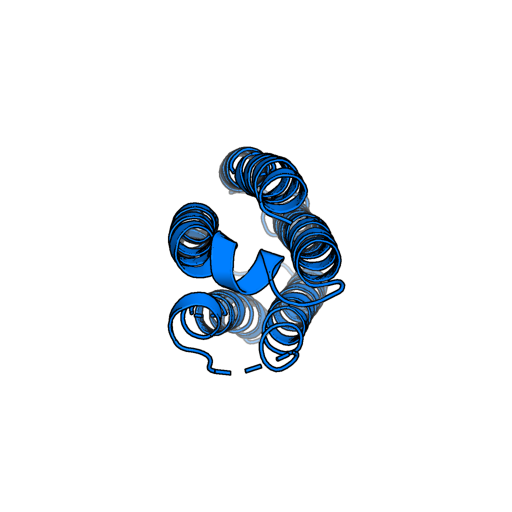8.963 1.00 13.17 137 GLY A CA 1
ATOM 858 C C . GLY A 1 137 ? 41.902 5.050 7.552 1.00 18.48 137 GLY A C 1
ATOM 859 O O . GLY A 1 137 ? 41.027 5.605 6.899 1.00 16.93 137 GLY A O 1
ATOM 860 N N . LEU A 1 138 ? 43.107 4.785 7.045 1.00 14.23 138 LEU A N 1
ATOM 861 C CA . LEU A 1 138 ? 43.465 5.140 5.682 1.00 14.48 138 LEU A CA 1
ATOM 862 C C . LEU A 1 138 ? 42.646 4.356 4.674 1.00 14.22 138 LEU A C 1
ATOM 863 O O . LEU A 1 138 ? 42.202 4.945 3.651 1.00 12.26 138 LEU A O 1
ATOM 868 N N . ASP A 1 139 ? 42.450 3.048 4.896 1.00 12.63 139 ASP A N 1
ATOM 869 C CA . ASP A 1 139 ? 41.652 2.257 3.932 1.00 11.12 139 ASP A CA 1
ATOM 870 C C . ASP A 1 139 ? 40.204 2.685 3.953 1.00 13.51 139 ASP A C 1
ATOM 871 O O . ASP A 1 139 ? 39.578 2.715 2.895 1.00 13.72 139 ASP A O 1
ATOM 876 N N . PHE A 1 140 ? 39.615 2.985 5.079 1.00 12.26 140 PHE A N 1
ATOM 877 C CA . PHE A 1 140 ? 38.251 3.526 5.045 1.00 14.88 140 PHE A CA 1
ATOM 878 C C . PHE A 1 140 ? 38.238 4.874 4.328 1.00 14.25 140 PHE A C 1
ATOM 879 O O . PHE A 1 140 ? 37.327 5.159 3.540 1.00 14.23 140 PHE A O 1
ATOM 887 N N . ASP A 1 141 ? 39.176 5.753 4.582 1.00 13.23 141 ASP A N 1
ATOM 888 C CA . ASP A 1 141 ? 39.114 7.088 3.980 1.00 10.99 141 ASP A CA 1
ATOM 889 C C . ASP A 1 141 ? 39.226 6.961 2.462 1.00 15.84 141 ASP A C 1
ATOM 890 O O . ASP A 1 141 ? 38.527 7.664 1.724 1.00 15.62 141 ASP A O 1
ATOM 895 N N . ARG A 1 142 ? 40.059 6.027 1.986 1.00 12.74 142 ARG A N 1
ATOM 896 C CA . ARG A 1 142 ? 40.178 5.831 0.546 1.00 14.87 142 ARG A CA 1
ATOM 897 C C . ARG A 1 142 ? 38.840 5.407 -0.011 1.00 11.36 142 ARG A C 1
ATOM 898 O O . ARG A 1 142 ? 38.469 5.895 -1.098 1.00 13.26 142 ARG A O 1
ATOM 906 N N . LEU A 1 143 ? 38.171 4.424 0.626 1.00 12.85 143 LEU A N 1
ATOM 907 C CA . LEU A 1 143 ? 36.881 3.934 0.098 1.00 11.30 143 LEU A CA 1
ATOM 908 C C . LEU A 1 143 ? 35.867 5.065 0.076 1.00 15.41 143 LEU A C 1
ATOM 909 O O . LEU A 1 143 ? 35.138 5.261 -0.930 1.00 12.71 143 LEU A O 1
ATOM 914 N N . TYR A 1 144 ? 35.715 5.770 1.168 1.00 13.10 144 TYR A N 1
ATOM 915 C CA . TYR A 1 144 ? 34.812 6.941 1.160 1.00 12.21 144 TYR A CA 1
ATOM 916 C C . TYR A 1 144 ? 35.105 7.885 -0.005 1.00 15.40 144 TYR A C 1
ATOM 917 O O . TYR A 1 144 ? 34.190 8.371 -0.694 1.00 15.28 144 TYR A O 1
ATOM 926 N N . TRP A 1 145 ? 36.368 8.209 -0.226 1.00 13.41 145 TRP A N 1
ATOM 927 C CA . TRP A 1 145 ? 36.736 9.211 -1.230 1.00 12.35 145 TRP A CA 1
ATOM 928 C C . TRP A 1 145 ? 36.446 8.669 -2.609 1.00 14.82 145 TRP A C 1
ATOM 929 O O . TRP A 1 145 ? 36.006 9.429 -3.481 1.00 14.99 145 TRP A O 1
ATOM 940 N N . GLU A 1 146 ? 36.629 7.345 -2.782 1.00 14.81 146 GLU A N 1
ATOM 941 C CA . GLU A 1 146 ? 36.369 6.750 -4.092 1.00 11.87 146 GLU A CA 1
ATOM 942 C C . GLU A 1 146 ? 34.901 6.956 -4.426 1.00 14.00 146 GLU A C 1
ATOM 943 O O . GLU A 1 146 ? 34.554 7.218 -5.598 1.00 15.45 146 GLU A O 1
ATOM 949 N N . ILE A 1 147 ? 34.036 6.807 -3.445 1.00 12.66 147 ILE A N 1
ATOM 950 C CA . ILE A 1 147 ? 32.606 6.991 -3.715 1.00 13.47 147 ILE A CA 1
ATOM 951 C C . ILE A 1 147 ? 32.304 8.460 -3.880 1.00 15.27 147 ILE A C 1
ATOM 952 O O . ILE A 1 147 ? 31.582 8.856 -4.803 1.00 15.41 147 ILE A O 1
ATOM 957 N N . ALA A 1 148 ? 32.794 9.285 -2.953 1.00 15.25 148 ALA A N 1
ATOM 958 C CA . ALA A 1 148 ? 32.501 10.717 -2.929 1.00 16.17 148 ALA A CA 1
ATOM 959 C C . ALA A 1 148 ? 32.929 11.405 -4.210 1.00 16.57 148 ALA A C 1
ATOM 960 O O . ALA A 1 148 ? 32.291 12.374 -4.658 1.00 20.02 148 ALA A O 1
ATOM 962 N N . SER A 1 149 ? 34.007 10.936 -4.812 1.00 16.68 149 SER A N 1
ATOM 963 C CA A SER A 1 149 ? 34.563 11.595 -5.980 0.65 17.05 149 SER A CA 1
ATOM 964 C CA B SER A 1 149 ? 34.616 11.533 -5.992 0.35 17.05 149 SER A CA 1
ATOM 965 C C . SER A 1 149 ? 34.159 10.905 -7.290 1.00 18.09 149 SER A C 1
ATOM 966 O O . SER A 1 149 ? 34.539 11.384 -8.368 1.00 21.97 149 SER A O 1
ATOM 971 N N . SER A 1 150 ? 33.403 9.789 -7.209 1.00 19.97 150 SER A N 1
ATOM 972 C CA . SER A 1 150 ? 32.932 9.123 -8.422 1.00 19.02 150 SER A CA 1
ATOM 973 C C . SER A 1 150 ? 31.920 9.964 -9.191 1.00 23.01 150 SER A C 1
ATOM 974 O O . SER A 1 150 ? 30.926 10.399 -8.628 1.00 21.35 150 SER A O 1
ATOM 977 N N . SER A 1 151 ? 32.124 10.146 -10.498 1.00 21.99 151 SER A N 1
ATOM 978 C CA . SER A 1 151 ? 31.101 10.854 -11.230 1.00 21.68 151 SER A CA 1
ATOM 979 C C . SER A 1 151 ? 29.770 10.113 -11.204 1.00 21.92 151 SER A C 1
ATOM 980 O O . SER A 1 151 ? 28.744 10.767 -11.422 1.00 24.73 151 SER A O 1
ATOM 983 N N . SER A 1 152 ? 29.757 8.785 -11.027 1.00 26.04 152 SER A N 1
ATOM 984 C CA . SER A 1 152 ? 28.486 8.063 -10.986 1.00 29.80 152 SER A CA 1
ATOM 985 C C . SER A 1 152 ? 27.748 8.226 -9.676 1.00 24.02 152 SER A C 1
ATOM 986 O O . SER A 1 152 ? 26.578 7.826 -9.594 1.00 29.02 152 SER A O 1
ATOM 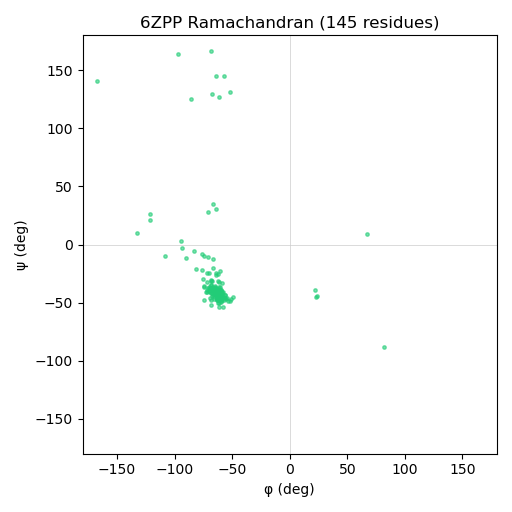989 N N . PHE A 1 153 ? 28.352 8.830 -8.684 1.00 18.46 153 PHE A N 1
ATOM 990 C CA . PHE A 1 153 ? 27.718 9.024 -7.388 1.00 18.57 153 PHE A CA 1
ATOM 991 C C . PHE A 1 153 ? 27.657 10.501 -7.049 1.00 18.63 153 PHE A C 1
ATOM 992 O O . PHE A 1 153 ? 27.525 10.872 -5.893 1.00 20.28 153 PHE A O 1
ATOM 1000 N N . SER A 1 154 ? 27.647 11.363 -8.060 1.00 21.84 154 SER A N 1
ATOM 1001 C CA . SER A 1 154 ? 27.692 12.794 -7.766 1.00 21.97 154 SER A CA 1
ATOM 1002 C C . SER A 1 154 ? 26.451 13.243 -7.001 1.00 21.64 154 SER A C 1
ATOM 1003 O O . SER A 1 154 ? 26.473 14.271 -6.318 1.00 24.46 154 SER A O 1
ATOM 1006 N N . ALA A 1 155 ? 25.329 12.519 -7.137 1.00 23.40 155 ALA A N 1
ATOM 1007 C CA . ALA A 1 155 ? 24.175 13.016 -6.428 1.00 23.37 155 ALA A CA 1
ATOM 1008 C C . ALA A 1 155 ? 24.271 12.864 -4.921 1.00 19.04 155 ALA A C 1
ATOM 1009 O O . ALA A 1 155 ? 23.427 13.434 -4.205 1.00 24.06 155 ALA A O 1
ATOM 1011 N N . ILE A 1 156 ? 25.261 12.115 -4.408 1.00 16.72 156 ILE A N 1
ATOM 1012 C CA . ILE A 1 156 ? 25.428 11.977 -2.960 1.00 18.76 156 ILE A CA 1
ATOM 1013 C C . ILE A 1 156 ? 26.798 12.452 -2.523 1.00 18.39 156 ILE A C 1
ATOM 1014 O O . ILE A 1 156 ? 27.254 12.073 -1.451 1.00 17.25 156 ILE A O 1
ATOM 1019 N N . HIS A 1 157 ? 27.455 13.283 -3.331 1.00 16.08 157 HIS A N 1
ATOM 1020 C CA . HIS A 1 157 ? 28.838 13.655 -3.005 1.00 16.25 157 HIS A CA 1
ATOM 1021 C C . HIS A 1 157 ? 28.906 14.317 -1.633 1.00 17.87 157 HIS A C 1
ATOM 1022 O O . HIS A 1 157 ? 29.822 14.015 -0.831 1.00 16.07 157 HIS A O 1
ATOM 1029 N N . GLU A 1 158 ? 27.993 15.274 -1.349 1.00 16.76 158 GLU A N 1
ATOM 1030 C CA . GLU A 1 158 ? 28.058 15.985 -0.068 1.00 16.17 158 GLU A CA 1
ATOM 1031 C C . GLU A 1 158 ? 27.747 15.055 1.093 1.00 22.07 158 GLU A C 1
ATOM 1032 O O . GLU A 1 158 ? 28.379 15.144 2.159 1.00 18.39 158 GLU A O 1
ATOM 1038 N N . THR A 1 159 ? 26.747 14.180 0.948 1.00 16.70 159 THR A N 1
ATOM 1039 C CA . THR A 1 159 ? 26.483 13.242 2.043 1.00 16.23 159 THR A CA 1
ATOM 1040 C C . THR A 1 159 ? 27.668 12.326 2.306 1.00 18.05 159 THR A C 1
ATOM 1041 O O . THR A 1 159 ? 27.989 12.053 3.461 1.00 18.34 159 THR A O 1
ATOM 1045 N N . VAL A 1 160 ? 28.259 11.745 1.270 1.00 16.24 160 VAL A N 1
ATOM 1046 C CA . VAL A 1 160 ? 29.350 10.778 1.474 1.00 13.14 160 VAL A CA 1
ATOM 1047 C C . VAL A 1 160 ? 30.563 11.500 2.035 1.00 16.61 160 VAL A C 1
ATOM 1048 O O . VAL A 1 160 ? 31.180 10.999 2.982 1.00 15.97 160 VAL A O 1
ATOM 1052 N N . SER A 1 161 ? 30.841 12.722 1.553 1.00 14.87 161 SER A N 1
ATOM 1053 C CA . SER A 1 161 ? 31.994 13.491 2.064 1.00 13.09 161 SER A CA 1
ATOM 1054 C C . SER A 1 161 ? 31.787 13.836 3.512 1.00 17.78 161 SER A C 1
ATOM 1055 O O . SER A 1 161 ? 32.756 13.842 4.281 1.00 18.55 161 SER A O 1
ATOM 1058 N N . SER A 1 162 ? 30.574 14.189 3.907 1.00 17.90 162 SER A N 1
ATOM 1059 C CA . SER A 1 162 ? 30.312 14.486 5.317 1.00 20.96 162 SER A CA 1
ATOM 1060 C C . SER A 1 162 ? 30.538 13.245 6.178 1.00 21.64 162 SER A C 1
ATOM 1061 O O . SER A 1 162 ? 31.187 13.302 7.229 1.00 22.18 162 SER A O 1
ATOM 1064 N N . GLN A 1 163 ? 29.985 12.103 5.770 1.00 19.03 163 GLN A N 1
ATOM 1065 C CA . GLN A 1 163 ? 30.199 10.871 6.521 1.00 16.13 163 GLN A CA 1
ATOM 1066 C C . GLN A 1 163 ? 31.667 10.511 6.595 1.00 17.34 163 GLN A C 1
ATOM 1067 O O . GLN A 1 163 ? 32.125 10.058 7.647 1.00 19.62 163 GLN A O 1
ATOM 1073 N N . GLN A 1 164 ? 32.404 10.726 5.506 1.00 17.82 164 GLN A N 1
ATOM 1074 C CA . GLN A 1 164 ? 33.838 10.434 5.461 1.00 15.67 164 GLN A CA 1
ATOM 1075 C C . GLN A 1 164 ? 34.572 11.207 6.529 1.00 14.82 164 GLN A C 1
ATOM 1076 O O . GLN A 1 164 ? 35.404 10.618 7.228 1.00 16.16 164 GLN A O 1
ATOM 1082 N N . LYS A 1 165 ? 34.372 12.527 6.543 1.00 23.64 165 LYS A N 1
ATOM 1083 C CA . LYS A 1 165 ? 35.090 13.381 7.497 1.00 25.65 165 LYS A CA 1
ATOM 1084 C C . LYS A 1 165 ? 34.757 12.991 8.927 1.00 30.29 165 LYS A C 1
ATOM 1085 O O . LYS A 1 165 ? 35.647 12.958 9.791 1.00 27.60 165 LYS A O 1
ATOM 1091 N N . GLN A 1 166 ? 33.495 12.649 9.211 1.00 25.03 166 GLN A N 1
ATOM 1092 C CA . GLN A 1 166 ? 33.174 12.309 10.598 1.00 30.10 166 GLN A CA 1
ATOM 1093 C C . GLN A 1 166 ? 33.761 10.973 10.987 1.00 24.96 166 GLN A C 1
ATOM 1094 O O . GLN A 1 166 ? 34.226 10.817 12.126 1.00 25.14 166 GLN A O 1
ATOM 1100 N N . PHE A 1 167 ? 33.728 10.001 10.058 1.00 20.82 167 PHE A N 1
ATOM 1101 C CA . PHE A 1 167 ? 34.425 8.734 10.292 1.00 17.58 167 PHE A CA 1
ATOM 1102 C C . PHE A 1 167 ? 35.900 8.982 10.593 1.00 21.89 167 PHE A C 1
ATOM 1103 O O . PHE A 1 167 ? 36.432 8.477 11.593 1.00 20.84 167 PHE A O 1
ATOM 1111 N N . GLU A 1 168 ? 36.533 9.841 9.800 1.00 22.77 168 GLU A N 1
ATOM 1112 C CA . GLU A 1 168 ? 37.948 10.142 9.958 1.00 24.26 168 GLU A CA 1
ATOM 1113 C C . GLU A 1 168 ? 38.221 10.705 11.338 1.00 29.07 168 GLU A C 1
ATOM 1114 O O . GLU A 1 168 ? 39.188 10.308 11.994 1.00 29.28 168 GLU A O 1
ATOM 1120 N N . THR A 1 169 ? 37.404 11.676 11.773 1.00 26.38 169 THR A N 1
ATOM 1121 C CA . THR A 1 169 ? 37.618 12.327 13.052 1.00 26.06 169 THR A CA 1
ATOM 1122 C C . THR A 1 169 ? 37.547 11.312 14.165 1.00 25.02 169 THR A C 1
ATOM 1123 O O . THR A 1 169 ? 38.369 11.324 15.099 1.00 25.92 169 THR A O 1
ATOM 1127 N N . ALA A 1 170 ? 36.557 10.453 14.116 1.00 24.47 170 ALA A N 1
ATOM 1128 C CA . ALA A 1 170 ? 36.395 9.471 15.171 1.00 25.96 170 ALA A CA 1
ATOM 1129 C C . ALA A 1 170 ? 37.490 8.422 15.104 1.00 20.69 170 ALA A C 1
ATOM 1130 O O . ALA A 1 170 ? 38.001 7.998 16.163 1.00 21.20 170 ALA A O 1
ATOM 1140 N N . ARG A 1 172 ? 40.512 8.751 13.923 1.00 30.66 172 ARG A N 1
ATOM 1141 C CA . ARG A 1 172 ? 41.751 9.380 14.424 1.00 30.78 172 ARG A CA 1
ATOM 1142 C C . ARG A 1 172 ? 41.766 9.499 15.926 1.00 30.72 172 ARG A C 1
ATOM 1143 O O . ARG A 1 172 ? 42.796 9.249 16.569 1.00 29.83 172 ARG A O 1
ATOM 1151 N N . GLU A 1 173 ? 40.659 9.933 16.500 1.00 32.16 173 GLU A N 1
ATOM 1152 C CA . GLU A 1 173 ? 40.650 10.108 17.938 1.00 32.92 173 GLU A CA 1
ATOM 1153 C C . GLU A 1 173 ? 40.890 8.753 18.616 1.00 31.30 173 GLU A C 1
ATOM 1154 O O . GLU A 1 173 ? 41.661 8.667 19.584 1.00 31.09 173 GLU A O 1
ATOM 1160 N N . LEU A 1 174 ? 40.284 7.659 18.111 1.00 30.55 174 LEU A N 1
ATOM 1161 C CA . LEU A 1 174 ? 40.447 6.442 18.904 1.00 30.16 174 LEU A CA 1
ATOM 1162 C C . LEU A 1 174 ? 41.859 5.922 18.681 1.00 28.39 174 LEU A C 1
ATOM 1163 O O . LEU A 1 174 ? 42.422 5.263 19.565 1.00 28.35 174 LEU A O 1
ATOM 1168 N N . THR A 1 175 ? 42.428 6.187 17.501 1.00 27.50 175 THR A N 1
ATOM 1169 C CA . THR A 1 175 ? 43.781 5.732 17.210 1.00 26.53 175 THR A CA 1
ATOM 1170 C C . THR A 1 175 ? 44.771 6.432 18.120 1.00 26.57 175 THR A C 1
ATOM 1171 O O . THR A 1 175 ? 45.622 5.791 18.720 1.00 26.14 175 THR A O 1
ATOM 1175 N N . ASP A 1 176 ? 44.646 7.742 18.238 1.00 27.52 176 ASP A N 1
ATOM 1176 C CA . ASP A 1 176 ? 45.566 8.499 19.073 1.00 28.04 176 ASP A CA 1
ATOM 1177 C C . ASP A 1 176 ? 45.347 8.202 20.545 1.00 33.60 176 ASP A C 1
ATOM 1178 O O . ASP A 1 176 ? 46.318 8.104 21.303 1.00 28.20 176 ASP A O 1
ATOM 1183 N N . GLU A 1 177 ? 44.088 8.081 20.973 1.00 29.39 177 GLU A N 1
ATOM 1184 C CA . GLU A 1 177 ? 43.772 7.702 22.358 1.00 30.62 177 GLU A CA 1
ATOM 1185 C C . GLU A 1 177 ? 44.353 6.338 22.712 1.00 29.75 177 GLU A C 1
ATOM 1186 O O . GLU A 1 177 ? 44.953 6.159 23.783 1.00 30.38 177 GLU A O 1
ATOM 1192 N N . PHE A 1 178 ? 44.141 5.341 21.866 1.00 25.08 178 PHE A N 1
ATOM 1193 C CA . PHE A 1 178 ? 44.642 4.016 22.182 1.00 22.42 178 PHE A CA 1
ATOM 1194 C C . PHE A 1 178 ? 46.158 4.029 22.247 1.00 22.66 178 PHE A C 1
ATOM 1195 O O . PHE A 1 178 ? 46.752 3.503 23.199 1.00 26.15 178 PHE A O 1
ATOM 1203 N N . SER A 1 179 ? 46.806 4.624 21.247 1.00 25.80 179 SER A N 1
ATOM 1204 C CA . SER A 1 179 ? 48.267 4.657 21.226 1.00 23.97 179 SER A CA 1
ATOM 1205 C C . SER A 1 179 ? 48.838 5.284 22.483 1.00 30.56 179 SER A C 1
ATOM 1206 O O . SER A 1 179 ? 49.812 4.783 23.034 1.00 30.57 179 SER A O 1
ATOM 1209 N N . SER A 1 180 ? 48.259 6.389 22.945 1.00 26.45 180 SER A N 1
ATOM 1210 C CA . SER A 1 180 ? 48.879 7.086 24.063 1.00 29.26 180 SER A CA 1
ATOM 1211 C C . SER A 1 180 ? 48.645 6.324 25.362 1.00 34.40 180 SER A C 1
ATOM 1212 O O . SER A 1 180 ? 49.554 6.205 26.195 1.00 33.70 180 SER A O 1
ATOM 1215 N N . ARG A 1 181 ? 47.468 5.722 25.518 1.00 31.83 181 ARG A N 1
ATOM 1216 C CA . ARG A 1 181 ? 47.166 4.964 26.735 1.00 32.46 181 ARG A CA 1
ATOM 1217 C C . ARG A 1 181 ? 47.884 3.619 26.784 1.00 33.27 181 ARG A C 1
ATOM 1218 O O . ARG A 1 181 ? 48.264 3.166 27.874 1.00 37.20 181 ARG A O 1
ATOM 1226 N N . CYS A 1 182 ? 48.049 2.960 25.642 1.00 31.12 182 CYS A N 1
ATOM 1227 C CA . CYS A 1 182 ? 48.710 1.664 25.592 1.00 32.57 182 CYS A CA 1
ATOM 1228 C C . CYS A 1 182 ? 50.195 1.816 25.883 1.00 38.07 182 CYS A C 1
ATOM 1229 O O . CYS A 1 182 ? 50.751 1.086 26.716 1.00 38.41 182 CYS A O 1
ATOM 1232 N N . LEU A 1 183 ? 50.836 2.810 25.256 1.00 34.85 183 LEU A N 1
ATOM 1233 C CA . LEU A 1 183 ? 52.233 3.136 25.563 1.00 37.15 183 LEU A CA 1
ATOM 1234 C C . LEU A 1 183 ? 52.451 3.264 27.059 1.00 44.00 183 LEU A C 1
ATOM 1235 O O . LEU A 1 183 ? 53.430 2.737 27.604 1.00 45.92 183 LEU A O 1
ATOM 1240 N N . ARG A 1 184 ? 51.547 3.968 27.744 1.00 55.04 184 ARG A N 1
ATOM 1241 C CA . ARG A 1 184 ? 51.747 4.221 29.169 1.00 57.00 184 ARG A CA 1
ATOM 1242 C C . ARG A 1 184 ? 51.523 2.956 29.998 1.00 57.95 184 ARG A C 1
ATOM 1243 O O . ARG A 1 184 ? 52.267 2.695 30.954 1.00 60.49 184 ARG A O 1
ATOM 1251 N N . ARG A 1 185 ? 50.503 2.164 29.657 1.00 57.08 185 ARG A N 1
ATOM 1252 C CA . ARG A 1 185 ? 50.260 0.897 30.346 1.00 57.37 185 ARG A CA 1
ATOM 1253 C C . ARG A 1 185 ? 51.351 -0.119 30.048 1.00 59.66 185 ARG A C 1
ATOM 1254 O O . ARG A 1 185 ? 51.662 -0.970 30.893 1.00 63.24 185 ARG A O 1
ATOM 1262 N N . ALA A 1 186 ? 51.939 -0.040 28.861 1.00 58.02 186 ALA A N 1
ATOM 1263 C CA . ALA A 1 186 ? 53.036 -0.908 28.470 1.00 59.91 186 ALA A CA 1
ATOM 1264 C C . ALA A 1 186 ? 54.228 -0.716 29.407 1.00 63.10 186 ALA A C 1
ATOM 1265 O O . ALA A 1 186 ? 54.770 -1.688 29.929 1.00 65.64 186 ALA A O 1
#

Secondary structure (DSSP, 8-state):
-HHHHHHHHHHHHHHHHH--HHHHHH---HHHHHHHHHHHHHHHHHHHHHT--SPPPTT---HHHHHGGGGGHHHHHHHHHHHHHHHHHHSTTHHHHHHHHHHHHHHHHHHHHHHHHT-GGGGGGHHHHHHHHHHHHH--HHHHHHHHHHHHH-

Organism: Drechmeria coniospora (NCBI:txid98403)

B-factor: mean 29.23, std 13.97, range [10.77, 75.74]